Protein AF-A0A4P5VDX2-F1 (afdb_monomer)

Solvent-accessible surface area (backbone atoms only — not comparable to full-atom values): 8695 Å² total; per-residue (Å²): 135,78,56,49,59,58,48,51,51,50,48,38,41,73,26,60,68,53,24,54,47,38,70,76,40,62,64,55,50,67,78,74,34,85,58,53,72,69,49,48,53,49,50,50,50,51,51,67,35,80,64,41,62,56,50,24,50,52,48,50,47,64,64,42,48,36,35,50,74,55,26,50,52,30,56,58,32,37,56,91,51,38,64,62,53,51,49,54,48,41,66,78,44,76,70,80,53,93,48,46,66,60,36,35,52,51,48,52,60,70,44,48,68,55,50,70,38,92,86,40,54,80,62,26,45,63,26,37,54,54,28,52,53,60,38,51,56,52,46,51,53,49,43,72,74,59,83,51,75,80,78,76,78,88,113

Nearest PDB structures (foldseek):
  8zah-assembly2_B  TM=3.532E-01  e=6.327E+00  Campylobacter jejuni

Structure (mmCIF, N/CA/C/O backbone):
data_AF-A0A4P5VDX2-F1
#
_entry.id   AF-A0A4P5VDX2-F1
#
loop_
_atom_site.group_PDB
_atom_site.id
_atom_site.type_symbol
_atom_site.label_atom_id
_atom_site.label_alt_id
_atom_site.label_comp_id
_atom_site.label_asym_id
_atom_site.label_entity_id
_atom_site.label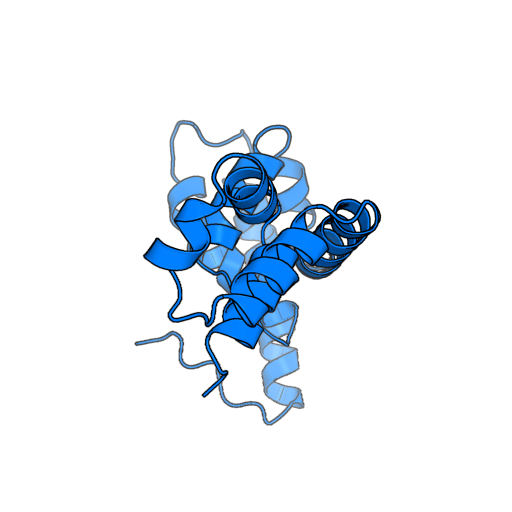_seq_id
_atom_site.pdbx_PDB_ins_code
_atom_site.Cartn_x
_atom_site.Cartn_y
_atom_site.Cartn_z
_atom_site.occupancy
_atom_site.B_iso_or_equiv
_atom_site.auth_seq_id
_atom_site.auth_comp_id
_atom_site.auth_asym_id
_atom_site.auth_atom_id
_atom_site.pdbx_PDB_model_num
ATOM 1 N N . MET A 1 1 ? -0.603 -13.670 17.932 1.00 49.91 1 MET A N 1
ATOM 2 C CA . MET A 1 1 ? -2.040 -13.567 17.616 1.00 49.91 1 MET A CA 1
ATOM 3 C C . MET A 1 1 ? -2.491 -12.223 18.169 1.00 49.91 1 MET A C 1
ATOM 5 O O . MET A 1 1 ? -2.376 -12.036 19.373 1.00 49.91 1 MET A O 1
ATOM 9 N N . LEU A 1 2 ? -2.796 -11.246 17.310 1.00 61.91 2 LEU A N 1
ATOM 10 C CA . LEU A 1 2 ? -3.316 -9.945 17.759 1.00 61.91 2 LEU A CA 1
ATOM 11 C C . LEU A 1 2 ? -4.784 -10.132 18.159 1.00 61.91 2 LEU A C 1
ATOM 13 O O . LEU A 1 2 ? -5.479 -10.924 17.531 1.00 61.91 2 LEU A O 1
ATOM 17 N N . ASN A 1 3 ? -5.234 -9.432 19.200 1.00 88.50 3 ASN A N 1
ATOM 18 C CA . ASN A 1 3 ? -6.661 -9.344 19.523 1.00 88.50 3 ASN A CA 1
ATOM 19 C C . ASN A 1 3 ? -7.366 -8.536 18.409 1.00 88.50 3 ASN A C 1
ATOM 21 O O . ASN A 1 3 ? -6.788 -7.564 17.916 1.00 88.50 3 ASN A O 1
ATOM 25 N N . ASP A 1 4 ? -8.594 -8.903 18.038 1.00 91.94 4 ASP A N 1
ATOM 26 C CA . ASP A 1 4 ? -9.432 -8.259 17.015 1.00 91.94 4 ASP A CA 1
ATOM 27 C C . ASP A 1 4 ? -9.490 -6.732 17.146 1.00 91.94 4 ASP A C 1
ATOM 29 O O . ASP A 1 4 ? -9.492 -6.019 16.145 1.00 91.94 4 ASP A O 1
ATOM 33 N N . PHE A 1 5 ? -9.430 -6.194 18.366 1.00 92.56 5 PHE A N 1
ATOM 34 C CA . PHE A 1 5 ? -9.320 -4.749 18.577 1.00 92.56 5 PHE A CA 1
ATOM 35 C C . PHE A 1 5 ? -8.036 -4.136 17.986 1.00 92.56 5 PHE A C 1
ATOM 37 O O . PHE A 1 5 ? -8.078 -3.099 17.321 1.00 92.56 5 PHE A O 1
ATOM 44 N N . GLN A 1 6 ? -6.881 -4.767 18.212 1.00 92.25 6 GLN A N 1
ATOM 45 C CA . GLN A 1 6 ? -5.594 -4.305 17.678 1.00 92.25 6 GLN A CA 1
ATOM 46 C C . GLN A 1 6 ? -5.547 -4.465 16.160 1.00 92.25 6 GLN A C 1
ATOM 48 O O . GLN A 1 6 ? -5.017 -3.597 15.466 1.00 92.25 6 GLN A O 1
ATOM 53 N N . GLN A 1 7 ? -6.130 -5.556 15.663 1.00 91.75 7 GLN A N 1
ATOM 54 C CA . GLN A 1 7 ? -6.276 -5.817 14.241 1.00 91.75 7 GLN A CA 1
ATOM 55 C C . GLN A 1 7 ? -7.114 -4.722 13.571 1.00 91.75 7 GLN A C 1
ATOM 57 O O . GLN A 1 7 ? -6.654 -4.102 12.613 1.00 91.75 7 GLN A O 1
ATOM 62 N N . ALA A 1 8 ? -8.279 -4.397 14.139 1.00 93.56 8 ALA A N 1
ATOM 63 C CA . ALA A 1 8 ? -9.146 -3.339 13.640 1.00 93.56 8 ALA A CA 1
ATOM 64 C C . ALA A 1 8 ? -8.425 -1.988 13.586 1.00 93.56 8 ALA A C 1
ATOM 66 O O . ALA A 1 8 ? -8.446 -1.335 12.545 1.00 93.56 8 ALA A O 1
ATOM 67 N N . LEU A 1 9 ? -7.735 -1.590 14.665 1.00 92.19 9 LEU A N 1
ATOM 68 C CA . LEU A 1 9 ? -6.954 -0.348 14.703 1.00 92.19 9 LEU A CA 1
ATOM 69 C C . LEU A 1 9 ? -5.842 -0.311 13.645 1.00 92.19 9 LEU A C 1
ATOM 71 O O . LEU A 1 9 ? -5.643 0.721 12.996 1.00 92.19 9 LEU A O 1
ATOM 75 N N . ALA A 1 10 ? -5.124 -1.420 13.462 1.00 90.06 10 ALA A N 1
ATOM 76 C CA . ALA A 1 10 ? -4.072 -1.521 12.461 1.00 90.06 10 ALA A CA 1
ATOM 77 C C . ALA A 1 10 ? -4.639 -1.390 11.040 1.00 90.06 10 ALA A C 1
ATOM 79 O O . ALA A 1 10 ? -4.122 -0.602 10.247 1.00 90.06 10 ALA A O 1
ATOM 80 N N . GLU A 1 11 ? -5.732 -2.089 10.730 1.00 90.62 11 GLU A N 1
ATOM 81 C CA . GLU A 1 11 ? -6.344 -2.061 9.400 1.00 90.62 11 GLU A CA 1
ATOM 82 C C . GLU A 1 11 ? -6.954 -0.698 9.053 1.00 90.62 11 GLU A C 1
ATOM 84 O O . GLU A 1 11 ? -6.736 -0.206 7.944 1.00 90.62 11 GLU A O 1
ATOM 89 N N . ILE A 1 12 ? -7.668 -0.041 9.980 1.00 91.94 12 ILE A N 1
ATOM 90 C CA . ILE A 1 12 ? -8.222 1.300 9.706 1.00 91.94 12 ILE A CA 1
ATOM 91 C C . ILE A 1 12 ? -7.113 2.339 9.506 1.00 91.94 12 ILE A C 1
ATOM 93 O O . ILE A 1 12 ? -7.297 3.288 8.749 1.00 91.94 12 ILE A O 1
ATOM 97 N N . THR A 1 13 ? -5.958 2.154 10.152 1.00 88.75 13 THR A N 1
ATOM 98 C CA . THR A 1 13 ? -4.784 3.022 9.986 1.00 88.75 13 THR A CA 1
ATOM 99 C C . THR A 1 13 ? -4.085 2.765 8.652 1.00 88.75 13 THR A C 1
ATOM 101 O O . THR A 1 13 ? -3.624 3.695 7.991 1.00 88.75 13 THR A O 1
ATOM 104 N N . ALA A 1 14 ? -4.011 1.497 8.244 1.00 87.25 14 ALA A N 1
ATOM 105 C CA . ALA A 1 14 ? -3.359 1.079 7.011 1.00 87.25 14 ALA A CA 1
ATOM 106 C C . ALA A 1 14 ? -4.198 1.356 5.750 1.00 87.25 14 ALA A C 1
ATOM 108 O O . ALA A 1 14 ? -3.644 1.444 4.652 1.00 87.25 14 ALA A O 1
ATOM 109 N N . SER A 1 15 ? -5.522 1.498 5.891 1.00 85.50 15 SER A N 1
ATOM 110 C CA . SER A 1 15 ? -6.464 1.631 4.778 1.00 85.50 15 SER A CA 1
ATOM 111 C C . SER A 1 15 ? -7.399 2.838 4.943 1.00 85.50 15 SER A C 1
ATOM 113 O O . SER A 1 15 ? -8.414 2.748 5.641 1.00 85.50 15 SER A O 1
ATOM 115 N N . PRO A 1 16 ? -7.152 3.954 4.220 1.00 86.25 16 PRO A N 1
ATOM 116 C CA . PRO A 1 16 ? -8.093 5.073 4.182 1.00 86.25 16 PRO A CA 1
ATOM 117 C C . PRO A 1 16 ? -9.482 4.654 3.684 1.00 86.25 16 PRO A C 1
ATOM 119 O O . PRO A 1 16 ? -10.486 5.167 4.171 1.00 86.25 16 PRO A O 1
ATOM 122 N N . ARG A 1 17 ? -9.557 3.696 2.744 1.00 87.19 17 ARG A N 1
ATOM 123 C CA . ARG A 1 17 ? -10.832 3.165 2.231 1.00 87.19 17 ARG A CA 1
ATOM 124 C C . ARG A 1 17 ? -11.636 2.506 3.347 1.00 87.19 17 ARG A C 1
ATOM 126 O O . ARG A 1 17 ? -12.819 2.804 3.485 1.00 87.19 17 ARG A O 1
ATOM 133 N N . LEU A 1 18 ? -10.996 1.665 4.164 1.00 89.56 18 LEU A N 1
ATOM 134 C CA . LEU A 1 18 ? -11.651 1.047 5.316 1.00 89.56 18 LEU A CA 1
ATOM 135 C C . LEU A 1 18 ? -12.041 2.091 6.364 1.00 89.56 18 LEU A C 1
ATOM 137 O O . LEU A 1 18 ? -13.162 2.050 6.860 1.00 89.56 18 LEU A O 1
ATOM 141 N N . CYS A 1 19 ? -11.157 3.045 6.662 1.00 91.88 19 CYS A N 1
ATOM 142 C CA . CYS A 1 19 ? -11.447 4.136 7.589 1.00 91.88 19 CYS A CA 1
ATOM 143 C C . CYS A 1 19 ? -12.714 4.902 7.168 1.00 91.88 19 CYS A C 1
ATOM 145 O O . CYS A 1 19 ? -13.657 5.018 7.949 1.00 91.88 19 CYS A O 1
ATOM 147 N N . VAL A 1 20 ? -12.797 5.336 5.905 1.00 91.00 20 VAL A N 1
ATOM 148 C CA . VAL A 1 20 ? -13.980 6.021 5.355 1.00 91.00 20 VAL A CA 1
ATOM 149 C C . VAL A 1 20 ? -15.217 5.119 5.366 1.00 91.00 20 VAL A C 1
ATOM 151 O O . VAL A 1 20 ? -16.305 5.588 5.704 1.00 91.00 20 VAL A O 1
ATOM 154 N N . ALA A 1 21 ? -15.075 3.837 5.025 1.00 92.75 21 ALA A N 1
ATOM 155 C CA . ALA A 1 21 ? -16.184 2.888 5.049 1.00 92.75 21 ALA A CA 1
ATOM 156 C C . ALA A 1 21 ? -16.754 2.720 6.466 1.00 92.75 21 ALA A C 1
ATOM 158 O O . ALA A 1 21 ? -17.964 2.819 6.643 1.00 92.75 21 ALA A O 1
ATOM 159 N N . VAL A 1 22 ? -15.894 2.568 7.479 1.00 94.56 22 VAL A N 1
ATOM 160 C CA . VAL A 1 22 ? -16.286 2.472 8.895 1.00 94.56 22 VAL A CA 1
ATOM 161 C C . VAL A 1 22 ? -16.936 3.764 9.393 1.00 94.56 22 VAL A C 1
ATOM 163 O O . VAL A 1 22 ? -17.922 3.694 10.121 1.00 94.56 22 VAL A O 1
ATOM 166 N N . ARG A 1 23 ? -16.452 4.947 8.976 1.00 93.50 23 ARG A N 1
ATOM 167 C CA . ARG A 1 23 ? -17.107 6.231 9.307 1.00 93.50 23 ARG A CA 1
ATOM 168 C C . ARG A 1 23 ? -18.541 6.296 8.769 1.00 93.50 23 ARG A C 1
ATOM 170 O O . ARG A 1 23 ? -19.428 6.797 9.451 1.00 93.50 23 ARG A O 1
ATOM 177 N N . ARG A 1 24 ? -18.765 5.809 7.542 1.00 94.94 24 ARG A N 1
ATOM 178 C CA . ARG A 1 24 ? -20.076 5.836 6.865 1.00 94.94 24 ARG A CA 1
ATOM 179 C C . ARG A 1 24 ? -21.025 4.745 7.354 1.00 94.94 24 ARG A C 1
ATOM 181 O O . ARG A 1 24 ? -22.221 4.988 7.452 1.00 94.94 24 ARG A O 1
ATOM 188 N N . ASN A 1 25 ? -20.497 3.559 7.638 1.00 95.75 25 ASN A N 1
ATOM 189 C CA . ASN A 1 25 ? -21.245 2.418 8.146 1.00 95.75 25 ASN A CA 1
ATOM 190 C C . ASN A 1 25 ? -20.474 1.753 9.302 1.00 95.75 25 ASN A C 1
ATOM 192 O O . ASN A 1 25 ? -19.714 0.807 9.077 1.00 95.75 25 ASN A O 1
ATOM 196 N N . PRO A 1 26 ? -20.688 2.203 10.552 1.00 93.38 26 PRO A N 1
ATOM 197 C CA . PRO A 1 26 ? -20.042 1.610 11.722 1.00 93.38 26 PRO A CA 1
ATOM 198 C C . PRO A 1 26 ? -20.377 0.129 11.955 1.00 93.38 26 PRO A C 1
ATOM 200 O O . PRO A 1 26 ? -19.638 -0.551 12.671 1.00 93.38 26 PRO A O 1
ATOM 203 N N . GLY A 1 27 ? -21.464 -0.380 11.356 1.00 93.69 27 GLY A N 1
ATOM 204 C CA . GLY A 1 27 ? -21.852 -1.794 11.414 1.00 93.69 27 GLY A CA 1
ATOM 205 C C . GLY A 1 27 ? -20.803 -2.733 10.814 1.00 93.69 27 GLY A C 1
ATOM 206 O O . GLY A 1 27 ? -20.634 -3.846 11.306 1.00 93.69 27 GLY A O 1
ATOM 207 N N . LEU A 1 28 ? -19.992 -2.239 9.869 1.00 94.12 28 LEU A N 1
ATOM 208 C CA . LEU A 1 28 ? -18.885 -2.991 9.266 1.00 94.12 28 LEU A CA 1
ATOM 209 C C . LEU A 1 28 ? -17.864 -3.499 10.292 1.00 94.12 28 LEU A C 1
ATOM 211 O O . LEU A 1 28 ? -17.164 -4.471 10.025 1.00 94.12 28 LEU A O 1
ATOM 215 N N . LEU A 1 29 ? -17.748 -2.850 11.456 1.00 93.94 29 LEU A N 1
ATOM 216 C CA . LEU A 1 29 ? -16.856 -3.326 12.511 1.00 93.94 29 LEU A CA 1
ATOM 217 C C . LEU A 1 29 ? -17.337 -4.655 13.102 1.00 93.94 29 LEU A C 1
ATOM 219 O O . LEU A 1 29 ? -16.514 -5.533 13.327 1.00 93.94 29 LEU A O 1
ATOM 223 N N . ALA A 1 30 ? -18.646 -4.816 13.305 1.00 91.69 30 ALA A N 1
ATOM 224 C CA . ALA A 1 30 ? -19.223 -6.043 13.852 1.00 91.69 30 ALA A CA 1
ATOM 225 C C . ALA A 1 30 ? -19.229 -7.192 12.830 1.00 91.69 30 ALA A C 1
ATOM 227 O O . ALA A 1 30 ? -19.176 -8.357 13.206 1.00 91.69 30 ALA A O 1
ATOM 228 N N . GLU A 1 31 ? -19.268 -6.869 11.536 1.00 93.06 31 GLU A N 1
ATOM 229 C CA . GLU A 1 31 ? -19.175 -7.861 10.458 1.00 93.06 31 GLU A CA 1
ATOM 230 C C . GLU A 1 31 ? -17.759 -8.434 10.307 1.00 93.06 31 GLU A C 1
ATOM 232 O O . GLU A 1 31 ? -17.595 -9.577 9.884 1.00 93.06 31 GLU A O 1
ATOM 237 N N . ARG A 1 32 ? -16.730 -7.636 10.623 1.00 91.62 32 ARG A N 1
ATOM 238 C CA . ARG A 1 32 ? -15.322 -7.977 10.356 1.00 91.62 32 ARG A CA 1
ATOM 239 C C . ARG A 1 32 ? -14.539 -8.406 11.592 1.00 91.62 32 ARG A C 1
ATOM 241 O O . ARG A 1 32 ? -13.512 -9.057 11.434 1.00 91.62 32 ARG A O 1
ATOM 248 N N . TYR A 1 33 ? -14.997 -8.040 12.787 1.00 94.31 33 TYR A N 1
ATOM 249 C CA . TYR A 1 33 ? -14.255 -8.216 14.032 1.00 94.31 33 TYR A CA 1
ATOM 250 C C . TYR A 1 33 ? -15.177 -8.610 15.189 1.00 94.31 33 TYR A C 1
ATOM 252 O O . TYR A 1 33 ? -16.290 -8.101 15.328 1.00 94.31 33 TYR A O 1
ATOM 260 N N . GLN A 1 34 ? -14.675 -9.448 16.089 1.00 94.25 34 GLN A N 1
ATOM 261 C CA . GLN A 1 34 ? -15.304 -9.780 17.362 1.00 94.25 34 GLN A CA 1
ATOM 262 C C . GLN A 1 34 ? -14.907 -8.746 18.424 1.00 94.25 34 GLN A C 1
ATOM 264 O O . GLN A 1 34 ? -14.031 -8.975 19.255 1.00 94.25 34 GLN A O 1
ATOM 269 N N . LEU A 1 35 ? -15.546 -7.575 18.378 1.00 93.00 35 LEU A N 1
ATOM 270 C CA . LEU A 1 35 ? -15.292 -6.472 19.311 1.00 93.00 35 LEU A CA 1
ATOM 271 C C . LEU A 1 35 ? -16.361 -6.407 20.400 1.00 93.00 35 LEU A C 1
ATOM 273 O O . LEU A 1 35 ? -17.553 -6.550 20.132 1.00 93.00 35 LEU A O 1
ATOM 277 N N . SER A 1 36 ? -15.953 -6.078 21.624 1.00 93.81 36 SER A N 1
ATOM 278 C CA . SER A 1 36 ? -16.891 -5.572 22.626 1.00 93.81 36 SER A CA 1
ATOM 279 C C . SER A 1 36 ? -17.442 -4.204 22.210 1.00 93.81 36 SER A C 1
ATOM 281 O O . SER A 1 36 ? -16.803 -3.452 21.471 1.00 93.81 36 SER A O 1
ATOM 283 N N . GLU A 1 37 ? -18.586 -3.803 22.767 1.00 93.56 37 GLU A N 1
ATOM 284 C CA . GLU A 1 37 ? -19.145 -2.466 22.514 1.00 93.56 37 GLU A CA 1
ATOM 285 C C . GLU A 1 37 ? -18.151 -1.340 22.832 1.00 93.56 37 GLU A C 1
ATOM 287 O O . GLU A 1 37 ? -18.102 -0.313 22.153 1.00 93.56 37 GLU A O 1
ATOM 292 N N . ARG A 1 38 ? -17.343 -1.523 23.885 1.00 94.38 38 ARG A N 1
ATOM 293 C CA . ARG A 1 38 ? -16.319 -0.553 24.283 1.00 94.38 38 ARG A CA 1
ATOM 294 C C . ARG A 1 38 ? -15.246 -0.422 23.206 1.00 94.38 38 ARG A C 1
ATOM 296 O O . ARG A 1 38 ? -14.857 0.694 22.873 1.00 94.38 38 ARG A O 1
ATOM 303 N N . GLU A 1 39 ? -14.777 -1.544 22.675 1.00 95.12 39 GLU A N 1
ATOM 304 C CA . GLU A 1 39 ? -13.768 -1.583 21.616 1.00 95.12 39 GLU A CA 1
ATOM 305 C C . GLU A 1 39 ? -14.317 -1.015 20.310 1.00 95.12 39 GLU A C 1
ATOM 307 O O . GLU A 1 39 ? -13.659 -0.179 19.698 1.00 95.12 39 GLU A O 1
ATOM 312 N N . GLN A 1 40 ? -15.549 -1.362 19.931 1.00 95.19 40 GLN A N 1
ATOM 313 C CA . GLN A 1 40 ? -16.197 -0.806 18.744 1.00 95.19 40 GLN A CA 1
ATOM 314 C C . GLN A 1 40 ? -16.320 0.721 18.831 1.00 95.19 40 GLN A C 1
ATOM 316 O O . GLN A 1 40 ? -15.951 1.423 17.886 1.00 95.19 40 GLN A O 1
ATOM 321 N N . ARG A 1 41 ? -16.767 1.255 19.981 1.00 94.62 41 ARG A N 1
ATOM 322 C CA . ARG A 1 41 ? -16.810 2.709 20.220 1.00 94.62 41 ARG A CA 1
ATOM 323 C C . ARG A 1 41 ? -15.428 3.345 20.085 1.00 94.62 41 ARG A C 1
ATOM 325 O O . ARG A 1 41 ? -15.311 4.411 19.489 1.00 94.62 41 ARG A O 1
ATOM 332 N N . GLN A 1 42 ? -14.389 2.694 20.603 1.00 94.75 42 GLN A N 1
ATOM 333 C CA . GLN A 1 42 ? -13.023 3.208 20.538 1.00 94.75 42 GLN A CA 1
ATOM 334 C C . GLN A 1 42 ? -12.470 3.216 19.107 1.00 94.75 42 GLN A C 1
ATOM 336 O O . GLN A 1 42 ? -11.926 4.232 18.680 1.00 94.75 42 GLN A O 1
ATOM 341 N N . VAL A 1 43 ? -12.633 2.126 18.351 1.00 95.25 43 VAL A N 1
ATOM 342 C CA . VAL A 1 43 ? -12.204 2.042 16.944 1.00 95.25 43 VAL A CA 1
ATOM 343 C C . VAL A 1 43 ? -12.918 3.106 16.110 1.00 95.25 43 VAL A C 1
ATOM 345 O O . VAL A 1 43 ? -12.275 3.814 15.336 1.00 95.25 43 VAL A O 1
ATOM 348 N N . LEU A 1 44 ? -14.229 3.282 16.309 1.00 95.75 44 LEU A N 1
ATOM 349 C CA . LEU A 1 44 ? -15.007 4.307 15.616 1.00 95.75 44 LEU A CA 1
ATOM 350 C C . LEU A 1 44 ? -14.572 5.731 15.999 1.00 95.75 44 LEU A C 1
ATOM 352 O O . LEU A 1 44 ? -14.483 6.600 15.131 1.00 95.75 44 LEU A O 1
ATOM 356 N N . ALA A 1 45 ? -14.278 5.984 17.276 1.00 95.31 45 ALA A N 1
ATOM 357 C CA . ALA A 1 45 ? -13.757 7.273 17.726 1.00 95.31 45 ALA A CA 1
ATOM 358 C C . ALA A 1 45 ? -12.398 7.582 17.080 1.00 95.31 45 ALA A C 1
ATOM 360 O O . ALA A 1 45 ? -12.194 8.687 16.581 1.00 95.31 45 ALA A O 1
ATOM 361 N N . THR A 1 46 ? -11.498 6.595 17.014 1.00 94.25 46 THR A N 1
ATOM 362 C CA . THR A 1 46 ? -10.211 6.723 16.318 1.00 94.25 46 THR A CA 1
ATOM 363 C C . THR A 1 46 ? -10.406 6.974 14.826 1.00 94.25 46 THR A C 1
ATOM 365 O O . THR A 1 46 ? -9.792 7.890 14.285 1.00 94.25 46 THR A O 1
ATOM 368 N N . ALA A 1 47 ? -11.293 6.223 14.166 1.00 94.00 47 ALA A N 1
ATOM 369 C CA . ALA A 1 47 ? -11.594 6.416 12.753 1.00 94.00 47 ALA A CA 1
ATOM 370 C C . ALA A 1 47 ? -12.078 7.845 12.476 1.00 94.00 47 ALA A C 1
ATOM 372 O O . ALA A 1 47 ? -11.619 8.454 11.517 1.00 94.00 47 ALA A O 1
ATOM 373 N N . ASN A 1 48 ? -12.949 8.405 13.322 1.00 93.75 48 ASN A N 1
ATOM 374 C CA . ASN A 1 48 ? -13.478 9.768 13.185 1.00 93.75 48 ASN A CA 1
ATOM 375 C C . ASN A 1 48 ? -12.513 10.878 13.629 1.00 93.75 48 ASN A C 1
ATOM 377 O O . ASN A 1 48 ? -12.801 12.054 13.408 1.00 93.75 48 ASN A O 1
ATOM 381 N N . HIS A 1 49 ? -11.384 10.545 14.256 1.00 94.19 49 HIS A N 1
ATOM 382 C CA . HIS A 1 49 ? -10.461 11.557 14.752 1.00 94.19 49 HIS A CA 1
ATOM 383 C C . HIS A 1 49 ? -9.801 12.317 13.581 1.00 94.19 49 HIS A C 1
ATOM 385 O O . HIS A 1 49 ? -9.314 11.675 12.646 1.00 94.19 49 HIS A O 1
ATOM 391 N N . PRO A 1 50 ? -9.701 13.663 13.616 1.00 88.12 50 PRO A N 1
ATOM 392 C CA . PRO A 1 50 ? -9.126 14.444 12.513 1.00 88.12 50 PRO A CA 1
ATOM 393 C C . PRO A 1 50 ? -7.689 14.047 12.150 1.00 88.12 50 PRO A C 1
ATOM 395 O O . PRO A 1 50 ? -7.306 14.052 10.984 1.00 88.12 50 PRO A O 1
ATOM 398 N N . SER A 1 51 ? -6.887 13.632 13.138 1.00 90.50 51 SER A N 1
ATOM 399 C CA . SER A 1 51 ? -5.507 13.189 12.888 1.00 90.50 51 SER A CA 1
ATOM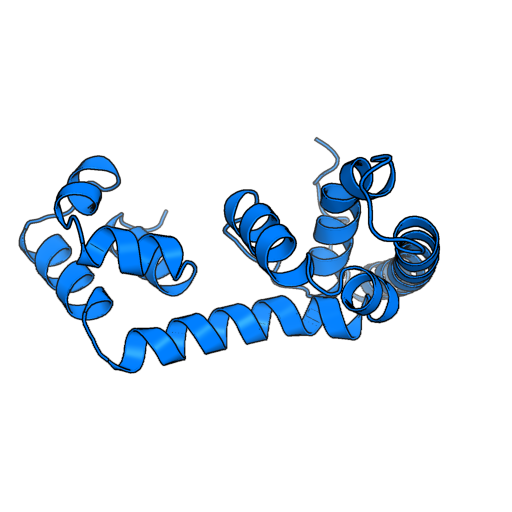 400 C C . SER A 1 51 ? -5.416 11.904 12.065 1.00 90.50 51 SER A C 1
ATOM 402 O O . SER A 1 51 ? -4.346 11.604 11.541 1.00 90.50 51 SER A O 1
ATOM 404 N N . MET A 1 52 ? -6.504 11.139 11.952 1.00 90.38 52 MET A N 1
ATOM 405 C CA . MET A 1 52 ? -6.493 9.837 11.298 1.00 90.38 52 MET A CA 1
ATOM 406 C C . MET A 1 52 ? -6.145 9.938 9.810 1.00 90.38 52 MET A C 1
ATOM 408 O O . MET A 1 52 ? -5.482 9.059 9.267 1.00 90.38 52 MET A O 1
ATOM 412 N N . GLU A 1 53 ? -6.524 11.038 9.158 1.00 86.81 53 GLU A N 1
ATOM 413 C CA . GLU A 1 53 ? -6.166 11.306 7.759 1.00 86.81 53 GLU A CA 1
ATOM 414 C C . GLU A 1 53 ? -4.657 11.505 7.591 1.00 86.81 53 GLU A C 1
ATOM 416 O O . GLU A 1 53 ? -4.051 10.947 6.672 1.00 86.81 53 GLU A O 1
ATOM 421 N N . CYS A 1 54 ? -4.026 12.218 8.528 1.00 88.62 54 CYS A N 1
ATOM 422 C CA . CYS A 1 54 ? -2.574 12.359 8.581 1.00 88.62 54 CYS A CA 1
ATOM 423 C C . CYS A 1 54 ? -1.898 11.002 8.827 1.00 88.62 54 CYS A C 1
ATOM 425 O O . CYS A 1 54 ? -0.967 10.641 8.109 1.00 88.62 54 CYS A O 1
ATOM 427 N N . THR A 1 55 ? -2.402 10.202 9.772 1.00 88.56 55 THR A N 1
ATOM 428 C CA . THR A 1 55 ? -1.848 8.871 10.062 1.00 88.56 55 THR A CA 1
ATOM 429 C C . THR A 1 55 ? -1.935 7.941 8.848 1.00 88.56 55 THR A C 1
ATOM 431 O O . THR A 1 55 ? -0.937 7.316 8.487 1.00 88.56 55 THR A O 1
ATOM 434 N N . CYS A 1 56 ? -3.081 7.903 8.163 1.00 88.50 56 CYS A N 1
ATOM 435 C CA . CYS A 1 56 ? -3.252 7.138 6.928 1.00 88.50 56 CYS A CA 1
ATOM 436 C C . CYS A 1 56 ? -2.291 7.616 5.825 1.00 88.50 56 CYS A C 1
ATOM 438 O O . CYS A 1 56 ? -1.691 6.803 5.120 1.00 88.50 56 CYS A O 1
ATOM 440 N N . SER A 1 57 ? -2.117 8.934 5.686 1.00 88.88 57 SER A N 1
ATOM 441 C CA . SER A 1 57 ? -1.216 9.524 4.689 1.00 88.88 57 SER A CA 1
ATOM 442 C C . SER A 1 57 ? 0.243 9.159 4.958 1.00 88.88 57 SER A C 1
ATOM 444 O O . SER A 1 57 ? 0.942 8.722 4.046 1.00 88.88 57 SER A O 1
ATOM 446 N N . LEU A 1 58 ? 0.689 9.257 6.214 1.00 90.75 58 LEU A N 1
ATOM 447 C CA . LEU A 1 58 ? 2.036 8.863 6.634 1.00 90.75 58 LEU A CA 1
ATOM 448 C C . LEU A 1 58 ? 2.284 7.368 6.418 1.00 90.75 58 LEU A C 1
ATOM 450 O O . LEU A 1 58 ? 3.342 6.990 5.917 1.00 90.75 58 LEU A O 1
ATOM 454 N N . TYR A 1 59 ? 1.309 6.514 6.738 1.00 90.44 59 TYR A N 1
ATOM 455 C CA . TYR A 1 59 ? 1.416 5.079 6.487 1.00 90.44 59 TYR A CA 1
ATOM 456 C C . TYR A 1 59 ? 1.602 4.778 4.991 1.00 90.44 59 TYR A C 1
ATOM 458 O O . TYR A 1 59 ? 2.522 4.051 4.609 1.00 90.44 59 TYR A O 1
ATOM 466 N N . ARG A 1 60 ? 0.779 5.389 4.128 1.00 90.56 60 ARG A N 1
ATOM 467 C CA . ARG A 1 60 ? 0.883 5.241 2.665 1.00 90.56 60 ARG A CA 1
ATOM 468 C C . ARG A 1 60 ? 2.204 5.784 2.133 1.00 90.56 60 ARG A C 1
ATOM 470 O O . ARG A 1 60 ? 2.835 5.121 1.317 1.00 90.56 60 ARG A O 1
ATOM 477 N N . ALA A 1 61 ? 2.654 6.939 2.619 1.00 91.62 61 ALA A N 1
ATOM 478 C CA . ALA A 1 61 ? 3.938 7.518 2.238 1.00 91.62 61 ALA A CA 1
ATOM 479 C C . ALA A 1 61 ? 5.105 6.588 2.604 1.00 91.62 61 ALA A C 1
ATOM 481 O O . ALA A 1 61 ? 5.954 6.313 1.758 1.00 91.62 61 ALA A O 1
ATOM 482 N N . ASN A 1 62 ? 5.103 6.022 3.815 1.00 91.31 62 ASN A N 1
ATOM 483 C CA . ASN A 1 62 ? 6.121 5.065 4.257 1.00 91.31 62 ASN A CA 1
ATOM 484 C C . ASN A 1 62 ? 6.147 3.800 3.395 1.00 91.31 62 ASN A C 1
ATOM 486 O O . ASN A 1 62 ? 7.215 3.237 3.156 1.00 91.31 62 ASN A O 1
ATOM 490 N N . ARG A 1 63 ? 4.983 3.360 2.910 1.00 92.81 63 ARG A N 1
ATOM 491 C CA . ARG A 1 63 ? 4.873 2.183 2.047 1.00 92.81 63 ARG A CA 1
ATOM 492 C C . ARG A 1 63 ? 5.209 2.472 0.581 1.00 92.81 63 ARG A C 1
ATOM 494 O O . ARG A 1 63 ? 5.734 1.600 -0.104 1.00 92.81 63 ARG A O 1
ATOM 501 N N . LEU A 1 64 ? 4.960 3.692 0.112 1.00 94.88 64 LEU A N 1
ATOM 502 C CA . LEU A 1 64 ? 5.311 4.154 -1.232 1.00 94.88 64 LEU A CA 1
ATOM 503 C C . LEU A 1 64 ? 6.805 4.474 -1.368 1.00 94.88 64 LEU A C 1
ATOM 505 O O . LEU A 1 64 ? 7.401 4.185 -2.403 1.00 94.88 64 LEU A O 1
ATOM 509 N N . ALA A 1 65 ? 7.428 5.031 -0.329 1.00 95.56 65 ALA A N 1
ATOM 510 C CA . ALA A 1 65 ? 8.835 5.424 -0.322 1.00 95.56 65 ALA A CA 1
ATOM 511 C C . ALA A 1 65 ? 9.807 4.340 -0.841 1.00 95.56 65 ALA A C 1
ATOM 513 O O . ALA A 1 65 ? 10.619 4.658 -1.716 1.00 95.56 65 ALA A O 1
ATOM 514 N N . PRO A 1 66 ? 9.753 3.068 -0.388 1.00 94.69 66 PRO A N 1
ATOM 515 C CA . PRO A 1 66 ? 10.625 2.033 -0.936 1.00 94.69 66 PRO A CA 1
ATOM 516 C C . PRO A 1 66 ? 10.348 1.748 -2.416 1.00 94.69 66 PRO A C 1
ATOM 518 O O . PRO A 1 66 ? 11.301 1.514 -3.155 1.00 94.69 66 PRO A O 1
ATOM 521 N N . LEU A 1 67 ? 9.091 1.825 -2.868 1.00 97.00 67 LEU A N 1
ATOM 522 C CA . LEU A 1 67 ? 8.746 1.620 -4.277 1.00 97.00 67 LEU A CA 1
ATOM 523 C C . LEU A 1 67 ? 9.317 2.740 -5.148 1.00 97.00 67 LEU A C 1
ATOM 525 O O . LEU A 1 67 ? 9.967 2.454 -6.142 1.00 97.00 67 LEU A O 1
ATOM 529 N N . VAL A 1 68 ? 9.163 4.003 -4.745 1.00 96.81 68 VAL A N 1
ATOM 530 C CA . VAL A 1 68 ? 9.740 5.153 -5.469 1.00 96.81 68 VAL A CA 1
ATOM 531 C C . VAL A 1 68 ? 11.263 5.056 -5.528 1.00 96.81 68 VAL A C 1
ATOM 533 O O . VAL A 1 68 ? 11.864 5.301 -6.570 1.00 96.81 68 VAL A O 1
ATOM 536 N N . ARG A 1 69 ? 11.899 4.664 -4.419 1.00 95.69 69 ARG A N 1
ATOM 537 C CA . ARG A 1 69 ? 13.358 4.526 -4.342 1.00 95.69 69 ARG A CA 1
ATOM 538 C C . ARG A 1 69 ? 13.891 3.405 -5.236 1.00 95.69 69 ARG A C 1
ATOM 540 O O . ARG A 1 69 ? 14.970 3.535 -5.811 1.00 95.69 69 ARG A O 1
ATOM 547 N N . ASN A 1 70 ? 13.185 2.282 -5.295 1.00 96.44 70 ASN A N 1
ATOM 548 C CA . ASN A 1 70 ? 13.684 1.081 -5.956 1.00 96.44 70 ASN A CA 1
ATOM 549 C C . ASN A 1 70 ? 13.201 0.937 -7.396 1.00 96.44 70 ASN A C 1
ATOM 551 O O . ASN A 1 70 ? 13.930 0.356 -8.198 1.00 96.44 70 ASN A O 1
ATOM 555 N N . LEU A 1 71 ? 12.022 1.478 -7.706 1.00 97.69 71 LEU A N 1
ATOM 556 C CA . LEU A 1 71 ? 11.304 1.339 -8.971 1.00 97.69 71 LEU A CA 1
ATOM 557 C C . LEU A 1 71 ? 10.910 2.710 -9.569 1.00 97.69 71 LEU A C 1
ATOM 559 O O . LEU A 1 71 ? 9.743 2.923 -9.918 1.00 97.69 71 LEU A O 1
ATOM 563 N N . PRO A 1 72 ? 11.836 3.682 -9.660 1.00 97.44 72 PRO A N 1
ATOM 564 C CA . PRO A 1 72 ? 11.488 5.050 -10.034 1.00 97.44 72 PRO A CA 1
ATOM 565 C C . PRO A 1 72 ? 10.886 5.151 -11.442 1.00 97.44 72 PRO A C 1
ATOM 567 O O . PRO A 1 72 ? 9.970 5.944 -11.653 1.00 97.44 72 PRO A O 1
ATOM 570 N N . ARG A 1 73 ? 11.356 4.340 -12.403 1.00 97.81 73 ARG A N 1
ATOM 571 C CA . ARG A 1 73 ? 10.861 4.375 -13.789 1.00 97.81 73 ARG A CA 1
ATOM 572 C C . ARG A 1 73 ? 9.467 3.765 -13.880 1.00 97.81 73 ARG A C 1
ATOM 574 O O . ARG A 1 73 ? 8.602 4.315 -14.547 1.00 97.81 73 ARG A O 1
ATOM 581 N N . THR A 1 74 ? 9.230 2.671 -13.166 1.00 97.69 74 THR A N 1
ATOM 582 C CA . THR A 1 74 ? 7.942 1.973 -13.090 1.00 97.69 74 THR A CA 1
ATOM 583 C C . THR A 1 74 ? 6.882 2.870 -12.470 1.00 97.69 74 THR A C 1
ATOM 585 O O . THR A 1 74 ? 5.797 3.011 -13.025 1.00 97.69 74 THR A O 1
ATOM 588 N N . ILE A 1 75 ? 7.200 3.511 -11.340 1.00 97.25 75 ILE A N 1
ATOM 589 C CA . ILE A 1 75 ? 6.274 4.425 -10.664 1.00 97.25 75 ILE A CA 1
ATOM 590 C C . ILE A 1 75 ? 5.961 5.632 -11.554 1.00 97.25 75 ILE A C 1
ATOM 592 O O . ILE A 1 75 ? 4.797 6.009 -11.665 1.00 97.25 75 ILE A O 1
ATOM 596 N N . ALA A 1 76 ? 6.963 6.195 -12.236 1.00 96.38 76 ALA A N 1
ATOM 597 C CA . ALA A 1 76 ? 6.743 7.276 -13.192 1.00 96.38 76 ALA A CA 1
ATOM 598 C C . ALA A 1 76 ? 5.872 6.835 -14.384 1.00 96.38 76 ALA A C 1
ATOM 600 O O . ALA A 1 76 ? 4.971 7.570 -14.775 1.00 96.38 76 ALA A O 1
ATOM 601 N N . ALA A 1 77 ? 6.092 5.632 -14.925 1.00 96.75 77 ALA A N 1
ATOM 602 C CA . ALA A 1 77 ? 5.349 5.103 -16.071 1.00 96.75 77 ALA A CA 1
ATOM 603 C C . ALA A 1 77 ? 3.877 4.779 -15.761 1.00 96.75 77 ALA A C 1
ATOM 605 O O . ALA A 1 77 ? 3.047 4.776 -16.667 1.00 96.75 77 ALA A O 1
ATOM 606 N N . LEU A 1 78 ? 3.534 4.529 -14.493 1.00 95.19 78 LEU A N 1
ATOM 607 C CA . LEU A 1 78 ? 2.145 4.319 -14.079 1.00 95.19 78 LEU A CA 1
ATOM 608 C C . LEU A 1 78 ? 1.295 5.593 -14.153 1.00 95.19 78 LEU A C 1
ATOM 610 O O . LEU A 1 78 ? 0.080 5.466 -14.263 1.00 95.19 78 LEU A O 1
ATOM 614 N N . THR A 1 79 ? 1.910 6.782 -14.104 1.00 88.62 79 THR A N 1
ATOM 615 C CA . THR A 1 79 ? 1.254 8.094 -14.268 1.00 88.62 79 THR A CA 1
ATOM 616 C C . THR A 1 79 ? -0.098 8.197 -13.535 1.00 88.62 79 THR A C 1
ATOM 618 O O . THR A 1 79 ? -0.150 8.097 -12.309 1.00 88.62 79 THR A O 1
ATOM 621 N N . GLU A 1 80 ? -1.199 8.366 -14.270 1.00 90.12 80 GLU A N 1
ATOM 622 C CA . GLU A 1 80 ? -2.572 8.506 -13.768 1.00 90.12 80 GLU A CA 1
ATOM 623 C C . GLU A 1 80 ? -3.119 7.205 -13.159 1.00 90.12 80 GLU A C 1
ATOM 625 O O . GLU A 1 80 ? -4.026 7.230 -12.328 1.00 90.12 80 GLU A O 1
ATOM 630 N N . ARG A 1 81 ? -2.543 6.051 -13.519 1.00 92.88 81 ARG A N 1
ATOM 631 C CA . ARG A 1 81 ? -2.901 4.744 -12.949 1.00 92.88 81 ARG A CA 1
ATOM 632 C C . ARG A 1 81 ? -2.173 4.441 -11.641 1.00 92.88 81 ARG A C 1
ATOM 634 O O . ARG A 1 81 ? -2.450 3.404 -11.044 1.00 92.88 81 ARG A O 1
ATOM 641 N N . LEU A 1 82 ? -1.274 5.306 -11.165 1.00 93.81 82 LEU A N 1
ATO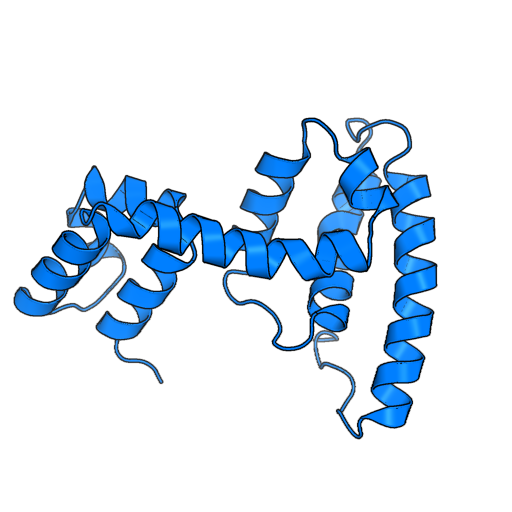M 642 C CA . LEU A 1 82 ? -0.487 5.029 -9.961 1.00 93.81 82 LEU A CA 1
ATOM 643 C C . LEU A 1 82 ? -1.369 4.799 -8.728 1.00 93.81 82 LEU A C 1
ATOM 645 O O . LEU A 1 82 ? -1.217 3.790 -8.044 1.00 93.81 82 LEU A O 1
ATOM 649 N N . GLU A 1 83 ? -2.297 5.711 -8.444 1.00 91.12 83 GLU A N 1
ATOM 650 C CA . GLU A 1 83 ? -3.166 5.599 -7.271 1.00 91.12 83 GLU A CA 1
ATOM 651 C C . GLU A 1 83 ? -4.027 4.321 -7.267 1.00 91.12 83 GLU A C 1
ATOM 653 O O . GLU A 1 83 ? -3.968 3.595 -6.267 1.00 91.12 83 GLU A O 1
ATOM 658 N N . PRO A 1 84 ? -4.801 3.996 -8.326 1.00 91.56 84 PRO A N 1
ATOM 659 C CA . PRO A 1 84 ? -5.606 2.777 -8.328 1.00 91.56 84 PRO A CA 1
ATOM 660 C C . PRO A 1 84 ? -4.739 1.517 -8.229 1.00 91.56 84 PRO A C 1
ATOM 662 O O . PRO A 1 84 ? -5.048 0.637 -7.433 1.00 91.56 84 PRO A O 1
ATOM 665 N N . VAL A 1 85 ? -3.597 1.467 -8.922 1.00 94.81 85 VAL A N 1
ATOM 666 C CA . VAL A 1 85 ? -2.679 0.317 -8.862 1.00 94.81 85 VAL A CA 1
ATOM 667 C C . VAL A 1 85 ? -2.105 0.119 -7.456 1.00 94.81 85 VAL A C 1
ATOM 669 O O . VAL A 1 85 ? -2.040 -1.010 -6.971 1.00 94.81 85 VAL A O 1
ATOM 672 N N . LEU A 1 86 ? -1.711 1.195 -6.768 1.00 94.00 86 LEU A N 1
ATOM 673 C CA . LEU A 1 86 ? -1.236 1.102 -5.385 1.00 94.00 86 LE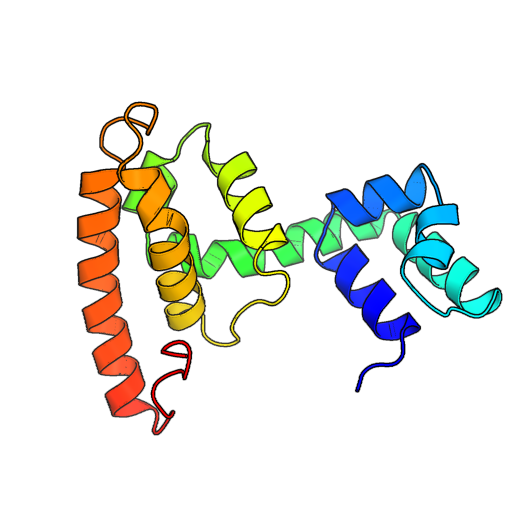U A CA 1
ATOM 674 C C . LEU A 1 86 ? -2.347 0.671 -4.425 1.00 94.00 86 LEU A C 1
ATOM 676 O O . LEU A 1 86 ? -2.081 -0.102 -3.507 1.00 94.00 86 LEU A O 1
ATOM 680 N N . ASN A 1 87 ? -3.576 1.150 -4.626 1.00 90.31 87 ASN A N 1
ATOM 681 C CA . ASN A 1 87 ? -4.721 0.741 -3.816 1.00 90.31 87 ASN A CA 1
ATOM 682 C C . ASN A 1 87 ? -5.001 -0.758 -3.963 1.00 90.31 87 ASN A C 1
ATOM 684 O O . ASN A 1 87 ? -5.102 -1.439 -2.944 1.00 90.31 87 ASN A O 1
ATOM 688 N N . ASP A 1 88 ? -5.047 -1.269 -5.193 1.00 93.00 88 ASP A N 1
ATOM 689 C CA . ASP A 1 88 ? -5.293 -2.688 -5.468 1.00 93.00 88 ASP A CA 1
ATOM 690 C C . ASP A 1 88 ? -4.160 -3.566 -4.915 1.00 93.00 88 ASP A C 1
ATOM 692 O O . ASP A 1 88 ? -4.405 -4.595 -4.281 1.00 93.00 88 ASP A O 1
ATOM 696 N N . TYR A 1 89 ? -2.905 -3.128 -5.069 1.00 94.62 89 TYR A N 1
ATOM 697 C CA . TYR A 1 89 ? -1.758 -3.823 -4.487 1.00 94.62 89 TYR A CA 1
ATOM 698 C C . TYR A 1 89 ? -1.836 -3.880 -2.957 1.00 94.62 89 TYR A C 1
ATOM 700 O O . TYR A 1 89 ? -1.587 -4.929 -2.359 1.00 94.62 89 TYR A O 1
ATOM 708 N N . TRP A 1 90 ? -2.154 -2.757 -2.309 1.00 91.75 90 TRP A N 1
ATOM 709 C CA . TRP A 1 90 ? -2.229 -2.667 -0.852 1.00 91.75 90 TRP A CA 1
ATOM 710 C C . TRP A 1 90 ? -3.433 -3.399 -0.271 1.00 91.75 90 TRP A C 1
ATOM 712 O O . TRP A 1 90 ? -3.345 -3.856 0.864 1.00 91.75 90 TRP A O 1
ATOM 722 N N . GLU A 1 91 ? -4.506 -3.558 -1.039 1.00 88.06 91 GLU A N 1
ATOM 723 C CA . GLU A 1 91 ? -5.650 -4.396 -0.684 1.00 88.06 91 GLU A CA 1
ATOM 724 C C . GLU A 1 91 ? -5.310 -5.890 -0.795 1.00 88.06 91 GLU A C 1
ATOM 726 O O . GLU A 1 91 ? -5.573 -6.645 0.138 1.00 88.06 91 GLU A O 1
ATOM 731 N N . ALA A 1 92 ? -4.631 -6.306 -1.871 1.00 91.06 92 ALA A N 1
ATOM 732 C CA . ALA A 1 92 ? -4.158 -7.684 -2.037 1.00 91.06 92 ALA A CA 1
ATOM 733 C C . ALA A 1 92 ? -3.053 -8.067 -1.031 1.00 91.06 92 ALA A C 1
ATOM 735 O O . ALA A 1 92 ? -2.918 -9.226 -0.647 1.00 91.06 92 ALA A O 1
ATOM 736 N N . HIS A 1 93 ? -2.258 -7.089 -0.594 1.00 90.75 93 HIS A N 1
ATOM 737 C CA . HIS A 1 93 ? -1.168 -7.268 0.360 1.00 90.75 93 HIS A CA 1
ATOM 738 C C . HIS A 1 93 ? -1.306 -6.247 1.493 1.00 90.75 93 HIS A C 1
ATOM 740 O O . HIS A 1 93 ? -0.586 -5.249 1.492 1.00 90.75 93 HIS A O 1
ATOM 746 N N . PRO A 1 94 ? -2.185 -6.446 2.485 1.00 84.31 94 PRO A N 1
ATOM 747 C CA . PRO A 1 94 ? -2.432 -5.447 3.533 1.00 84.31 94 PRO A CA 1
ATOM 748 C C . PRO A 1 94 ? -1.190 -5.145 4.384 1.00 84.31 94 PRO A C 1
ATOM 750 O O . PRO A 1 94 ? -0.993 -4.016 4.843 1.00 8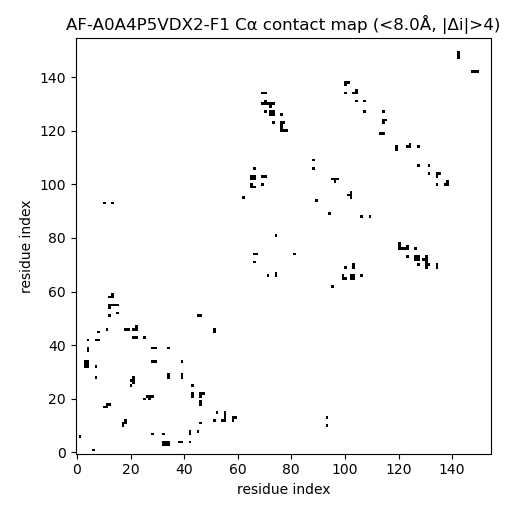4.31 94 PRO A O 1
ATOM 753 N N . TRP A 1 95 ? -0.298 -6.128 4.529 1.00 85.75 95 TRP A N 1
ATOM 754 C CA . TRP A 1 95 ? 0.879 -6.035 5.387 1.00 85.75 95 TRP A CA 1
ATOM 755 C C . TRP A 1 95 ? 2.155 -5.735 4.602 1.00 85.75 95 TRP A C 1
ATOM 757 O O . TRP A 1 95 ? 2.528 -6.523 3.723 1.00 85.75 95 TRP A O 1
ATOM 767 N N . PRO A 1 96 ? 2.876 -4.645 4.916 1.00 87.38 96 PRO A N 1
ATOM 768 C CA . PRO A 1 96 ? 4.128 -4.325 4.255 1.00 87.38 96 PRO A CA 1
ATOM 769 C C . PRO A 1 96 ? 5.213 -5.319 4.665 1.00 87.38 96 PRO A C 1
ATOM 771 O O . PRO A 1 96 ? 5.284 -5.766 5.812 1.00 87.38 96 PRO A O 1
ATOM 774 N N . HIS A 1 97 ? 6.104 -5.633 3.734 1.00 88.06 97 HIS A N 1
ATOM 775 C CA . HIS A 1 97 ? 7.341 -6.299 4.084 1.00 88.06 97 HIS A CA 1
ATOM 776 C C . HIS A 1 97 ? 8.223 -5.342 4.895 1.00 88.06 97 HIS A C 1
ATOM 778 O O . HIS A 1 97 ? 8.383 -4.176 4.534 1.00 88.06 97 HIS A O 1
ATOM 784 N N . ARG A 1 98 ? 8.849 -5.837 5.972 1.00 84.88 98 ARG A N 1
ATOM 785 C CA . ARG A 1 98 ? 9.750 -5.024 6.816 1.00 84.88 98 ARG A CA 1
ATOM 786 C C . ARG A 1 98 ? 10.906 -4.414 6.014 1.00 84.88 98 ARG A C 1
ATOM 788 O O . ARG A 1 98 ? 11.353 -3.310 6.305 1.00 84.88 98 ARG A O 1
ATOM 795 N N . TYR A 1 99 ? 11.394 -5.150 5.019 1.00 88.19 99 TYR A N 1
ATOM 796 C CA . TYR A 1 99 ? 12.486 -4.724 4.145 1.00 88.19 99 TYR A CA 1
ATOM 797 C C . TYR A 1 99 ? 11.950 -4.156 2.833 1.00 88.19 99 TYR A C 1
ATOM 799 O O . TYR A 1 99 ? 11.328 -4.877 2.054 1.00 88.19 99 TYR A O 1
ATOM 807 N N . GLY A 1 100 ? 12.260 -2.886 2.561 1.00 89.56 100 GLY A N 1
ATOM 808 C CA . GLY A 1 100 ? 11.770 -2.169 1.382 1.00 89.56 100 GLY A CA 1
ATOM 809 C C . GLY A 1 100 ? 12.166 -2.795 0.040 1.00 89.56 100 GLY A C 1
ATOM 810 O O . GLY A 1 100 ? 11.380 -2.740 -0.903 1.00 89.56 100 GLY A O 1
ATOM 811 N N . TYR A 1 101 ? 13.335 -3.439 -0.055 1.00 90.88 101 TYR A N 1
ATOM 812 C CA . TYR A 1 101 ? 13.738 -4.172 -1.265 1.00 90.88 101 TYR A CA 1
ATOM 813 C C . TYR A 1 101 ? 12.809 -5.353 -1.560 1.00 90.88 101 TYR A C 1
ATOM 815 O O . TYR A 1 101 ? 12.380 -5.540 -2.694 1.00 90.88 101 TYR A O 1
ATOM 823 N N . LEU A 1 102 ? 12.439 -6.104 -0.523 1.00 90.50 102 LEU A N 1
ATOM 824 C CA . LEU A 1 102 ? 11.541 -7.249 -0.649 1.00 90.50 102 LEU A CA 1
ATOM 825 C C . LEU A 1 102 ? 10.088 -6.810 -0.875 1.00 90.50 102 LEU A C 1
ATOM 827 O O . LEU A 1 102 ? 9.382 -7.448 -1.650 1.00 90.50 102 LEU A O 1
ATOM 831 N N . GLU A 1 103 ? 9.663 -5.682 -0.289 1.00 94.00 103 GLU A N 1
ATOM 832 C CA . GLU A 1 103 ? 8.379 -5.045 -0.631 1.00 94.00 103 GLU A CA 1
ATOM 833 C C . GLU A 1 103 ? 8.322 -4.678 -2.118 1.00 94.00 103 GLU A C 1
ATOM 835 O O . GLU A 1 103 ? 7.315 -4.913 -2.781 1.00 94.00 103 GLU A O 1
ATOM 840 N N . SER A 1 104 ? 9.419 -4.129 -2.644 1.00 96.06 104 SER A N 1
ATOM 841 C CA . SER A 1 104 ? 9.508 -3.709 -4.044 1.00 96.06 104 SER A CA 1
ATOM 842 C C . SER A 1 104 ? 9.502 -4.907 -4.993 1.00 96.06 104 SER A C 1
ATOM 844 O O . SER A 1 104 ? 8.818 -4.869 -6.010 1.00 96.06 104 SER A O 1
ATOM 846 N N . GLU A 1 105 ? 10.190 -6.000 -4.647 1.00 94.44 105 GLU A N 1
ATOM 847 C CA . GLU A 1 105 ? 10.197 -7.217 -5.475 1.00 94.44 105 GLU A CA 1
ATOM 848 C C . GLU A 1 105 ? 8.810 -7.869 -5.482 1.00 94.44 105 GLU A C 1
ATOM 850 O O . GLU A 1 105 ? 8.328 -8.297 -6.532 1.00 94.44 105 GLU A O 1
ATOM 855 N N . ARG A 1 106 ? 8.126 -7.887 -4.329 1.00 94.62 106 ARG A N 1
ATOM 856 C CA . ARG A 1 106 ? 6.743 -8.364 -4.233 1.00 94.62 106 ARG A CA 1
ATOM 857 C C . ARG A 1 106 ? 5.800 -7.529 -5.098 1.00 94.62 106 ARG A C 1
ATOM 859 O O . ARG A 1 106 ? 5.014 -8.104 -5.848 1.00 94.62 106 ARG A O 1
ATOM 866 N N . PHE A 1 107 ? 5.918 -6.201 -5.050 1.00 97.06 107 PHE A N 1
ATOM 867 C CA . PHE A 1 107 ? 5.159 -5.312 -5.930 1.00 97.06 107 PHE A CA 1
ATOM 868 C C . PHE A 1 107 ? 5.446 -5.594 -7.411 1.00 97.06 107 PHE A C 1
ATOM 870 O O . PHE A 1 107 ? 4.509 -5.734 -8.190 1.00 97.06 107 PHE A O 1
ATOM 877 N N . CYS A 1 108 ? 6.715 -5.765 -7.802 1.00 96.62 108 CYS A N 1
ATOM 878 C CA . CYS A 1 108 ? 7.080 -6.101 -9.179 1.00 96.62 108 CYS A CA 1
ATOM 879 C C . CYS A 1 108 ? 6.420 -7.388 -9.677 1.00 96.62 108 CYS A C 1
ATOM 881 O O . CYS A 1 108 ? 5.989 -7.421 -10.827 1.00 96.62 108 CYS A O 1
ATOM 883 N N . ARG A 1 109 ? 6.345 -8.436 -8.847 1.00 94.75 109 ARG A N 1
ATOM 884 C CA . ARG A 1 109 ? 5.668 -9.689 -9.219 1.00 94.75 109 ARG A CA 1
ATOM 885 C C . ARG A 1 109 ? 4.168 -9.525 -9.332 1.00 94.75 109 ARG A C 1
ATOM 887 O O . ARG A 1 109 ? 3.577 -10.012 -10.285 1.00 94.75 109 ARG A O 1
ATOM 894 N N . TRP A 1 110 ? 3.563 -8.825 -8.382 1.00 97.00 110 TRP A N 1
ATOM 895 C CA . TRP A 1 110 ? 2.132 -8.563 -8.4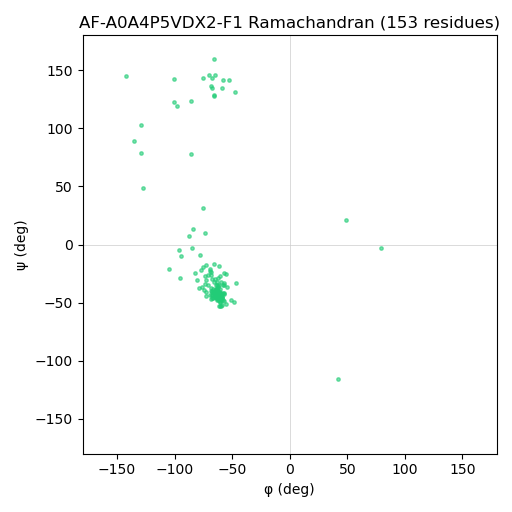28 1.00 97.00 110 TRP A CA 1
ATOM 896 C C . TRP A 1 110 ? 1.745 -7.708 -9.648 1.00 97.00 110 TRP A C 1
ATOM 898 O O . TRP A 1 110 ? 0.705 -7.944 -10.251 1.00 97.00 110 TRP A O 1
ATOM 908 N N . LEU A 1 111 ? 2.607 -6.770 -10.060 1.00 96.81 111 LEU A N 1
ATOM 909 C CA . LEU A 1 111 ? 2.390 -5.916 -11.232 1.00 96.81 111 LEU A CA 1
ATOM 910 C C . LEU A 1 111 ? 2.615 -6.649 -12.568 1.00 96.81 111 LEU A C 1
ATOM 912 O O . LEU A 1 111 ? 2.139 -6.187 -13.599 1.00 96.81 111 LEU A O 1
ATOM 916 N N . GLU A 1 112 ? 3.329 -7.779 -12.576 1.00 96.06 112 GLU A N 1
ATOM 917 C CA . GLU A 1 112 ? 3.750 -8.494 -13.791 1.00 96.06 112 GLU A CA 1
ATOM 918 C C . GLU A 1 112 ? 2.600 -8.758 -14.783 1.00 96.06 112 GLU A C 1
ATOM 920 O O . GLU A 1 112 ? 2.758 -8.388 -15.953 1.00 96.06 112 GLU A O 1
ATOM 925 N N . PRO A 1 113 ? 1.421 -9.263 -14.364 1.00 95.56 113 PRO A N 1
ATOM 926 C CA . PRO A 1 113 ? 0.291 -9.458 -15.272 1.00 95.56 113 PRO A CA 1
ATOM 927 C C . PRO A 1 113 ? -0.220 -8.145 -15.883 1.00 95.56 113 PRO A C 1
ATOM 929 O O . PRO A 1 113 ? -0.536 -8.102 -17.069 1.00 95.56 113 PRO A O 1
ATOM 932 N N . LEU A 1 114 ? -0.237 -7.054 -15.106 1.00 93.38 114 LEU A N 1
ATOM 933 C CA . LEU A 1 114 ? -0.690 -5.732 -15.560 1.00 93.38 114 LEU A CA 1
ATOM 934 C C . LEU A 1 114 ? 0.256 -5.118 -16.598 1.00 93.38 114 LEU A C 1
ATOM 936 O O . LEU A 1 114 ? -0.182 -4.335 -17.432 1.00 93.38 114 LEU A O 1
ATOM 940 N N . THR A 1 115 ? 1.5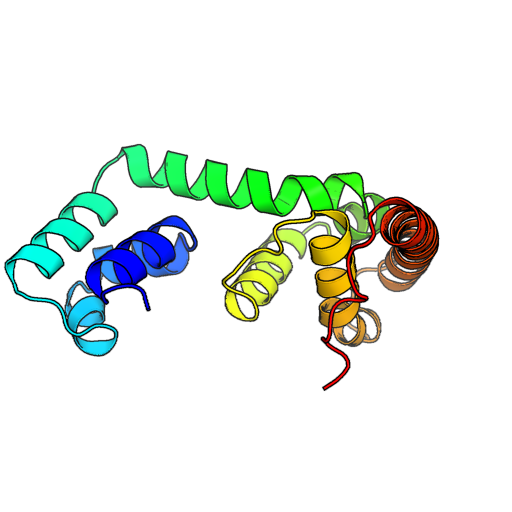42 -5.482 -16.588 1.00 94.12 115 THR A N 1
ATOM 941 C CA . THR A 1 115 ? 2.494 -5.020 -17.616 1.00 94.12 115 THR A CA 1
ATOM 942 C C . THR A 1 115 ? 2.293 -5.687 -18.977 1.00 94.12 115 THR A C 1
ATOM 944 O O . THR A 1 115 ? 2.826 -5.213 -19.979 1.00 94.12 115 THR A O 1
ATOM 947 N N . ALA A 1 116 ? 1.577 -6.814 -19.018 1.00 90.81 116 ALA A N 1
ATOM 948 C CA . ALA A 1 116 ? 1.271 -7.543 -20.244 1.00 90.81 116 ALA A CA 1
ATOM 949 C C . ALA A 1 116 ? -0.088 -7.159 -20.848 1.00 90.81 116 ALA A C 1
ATOM 951 O O . ALA A 1 116 ? -0.381 -7.571 -21.970 1.00 90.81 116 ALA A O 1
ATOM 952 N N . ASP A 1 117 ? -0.898 -6.394 -20.114 1.00 91.88 117 ASP A N 1
ATOM 953 C CA . ASP A 1 117 ? -2.212 -5.932 -20.545 1.00 91.88 117 ASP A CA 1
ATOM 954 C C . ASP A 1 117 ? -2.078 -4.969 -21.743 1.00 91.88 117 ASP A C 1
ATOM 956 O O . ASP A 1 117 ? -1.326 -3.995 -21.659 1.00 91.88 117 ASP A O 1
ATOM 960 N N . PRO A 1 118 ? -2.803 -5.183 -22.856 1.00 88.19 118 PRO A N 1
ATOM 961 C CA . PRO A 1 118 ? -2.862 -4.224 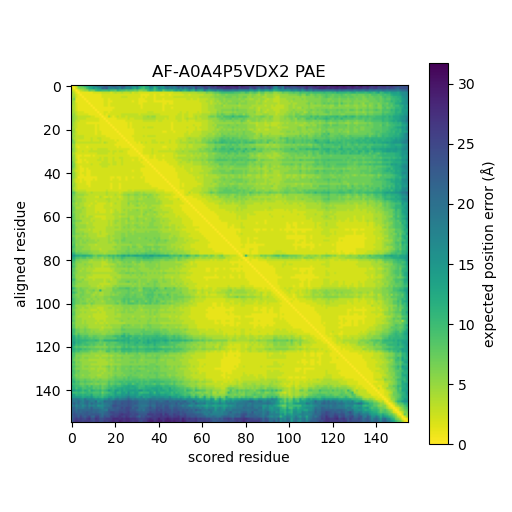-23.960 1.00 88.19 118 PRO A CA 1
ATOM 962 C C . PRO A 1 118 ? -3.313 -2.812 -23.550 1.00 88.19 118 PRO A C 1
ATOM 964 O O . PRO A 1 118 ? -2.971 -1.847 -24.229 1.00 88.19 118 PRO A O 1
ATOM 967 N N . ALA A 1 119 ? -4.067 -2.678 -22.454 1.00 90.25 119 ALA A N 1
ATOM 968 C CA . ALA A 1 119 ? -4.488 -1.401 -21.875 1.00 90.25 119 ALA A CA 1
ATOM 969 C C . ALA A 1 119 ? -3.465 -0.808 -20.880 1.00 90.25 119 ALA A C 1
ATOM 971 O O . ALA A 1 119 ? -3.759 0.167 -20.176 1.00 90.25 119 ALA A O 1
ATOM 972 N N . ALA A 1 120 ? -2.274 -1.401 -20.760 1.00 90.75 120 ALA A N 1
ATOM 973 C CA . ALA A 1 120 ? -1.202 -0.861 -19.938 1.00 90.75 120 ALA A CA 1
ATOM 974 C C . ALA A 1 120 ? -0.710 0.499 -20.479 1.00 90.75 120 ALA A C 1
ATOM 976 O O . ALA A 1 120 ? -0.666 0.704 -21.694 1.00 90.75 120 ALA A O 1
ATOM 977 N N . PRO A 1 121 ? -0.293 1.429 -19.598 1.00 92.94 121 PRO A N 1
ATOM 978 C CA . PRO A 1 121 ? 0.375 2.657 -20.012 1.00 92.94 121 PRO A CA 1
ATOM 979 C C . PRO A 1 121 ? 1.578 2.378 -20.920 1.00 92.94 121 PRO A C 1
ATOM 981 O O . PRO A 1 121 ? 2.346 1.437 -20.692 1.00 92.94 121 PRO A O 1
ATOM 984 N N . ALA A 1 122 ? 1.768 3.229 -21.927 1.00 91.69 122 ALA A N 1
ATOM 985 C CA . ALA A 1 122 ? 2.903 3.121 -22.834 1.00 91.69 122 ALA A CA 1
ATOM 986 C C . ALA A 1 122 ? 4.230 3.203 -22.060 1.00 91.69 122 ALA A C 1
ATOM 988 O O . ALA A 1 122 ? 4.402 4.054 -21.188 1.00 91.69 122 ALA A O 1
ATOM 989 N N . GLY A 1 123 ? 5.172 2.314 -22.375 1.00 93.56 123 GLY A N 1
ATOM 990 C CA . GLY A 1 123 ? 6.474 2.269 -21.707 1.00 93.56 123 GLY A CA 1
ATOM 991 C C . GLY A 1 123 ? 6.472 1.591 -20.331 1.00 93.56 123 GLY A C 1
ATOM 992 O O . GLY A 1 123 ? 7.539 1.481 -19.718 1.00 93.56 123 GLY A O 1
ATOM 993 N N . LEU A 1 124 ? 5.316 1.145 -19.806 1.00 96.06 124 LEU A N 1
ATOM 994 C CA . LEU A 1 124 ? 5.251 0.510 -18.484 1.00 96.06 124 LEU A CA 1
ATOM 995 C C . LEU A 1 124 ? 6.069 -0.781 -18.443 1.00 96.06 124 LEU A C 1
ATOM 997 O O . LEU A 1 124 ? 6.816 -0.998 -17.490 1.00 96.06 124 LEU A O 1
ATOM 1001 N N . ARG A 1 125 ? 5.946 -1.630 -19.468 1.00 96.44 125 ARG A N 1
ATOM 1002 C CA . ARG A 1 125 ? 6.651 -2.914 -19.523 1.00 96.44 125 ARG A CA 1
ATOM 1003 C C . ARG A 1 125 ? 8.162 -2.711 -19.538 1.00 96.44 125 ARG A C 1
ATOM 1005 O O . ARG A 1 125 ? 8.863 -3.356 -18.764 1.00 96.44 125 ARG A O 1
ATOM 1012 N N . GLU A 1 126 ? 8.659 -1.807 -20.372 1.00 97.25 126 GLU A N 1
ATOM 1013 C CA . GLU A 1 126 ? 10.082 -1.495 -20.498 1.00 97.25 126 GLU A CA 1
ATOM 1014 C C 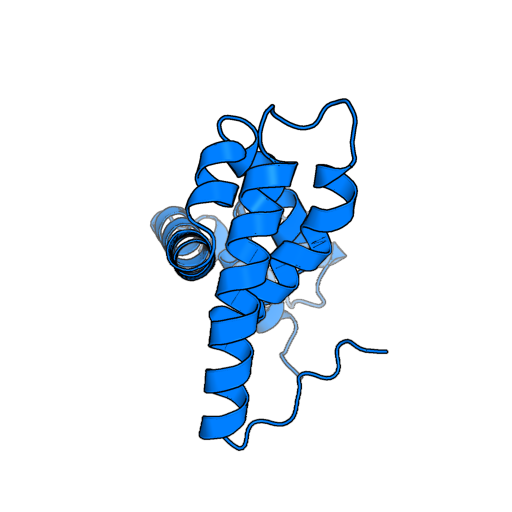. GLU A 1 126 ? 10.630 -0.899 -19.194 1.00 97.25 126 GLU A C 1
ATOM 1016 O O . GLU A 1 126 ? 11.679 -1.323 -18.700 1.00 97.25 126 GLU A O 1
ATOM 1021 N N . SER A 1 127 ? 9.886 0.035 -18.590 1.00 97.69 127 SER A N 1
ATOM 1022 C CA . SER A 1 127 ? 10.243 0.661 -17.310 1.00 97.69 127 SER A CA 1
ATOM 1023 C C . SER A 1 127 ? 10.310 -0.362 -16.175 1.00 97.69 127 SER A C 1
ATOM 1025 O O . SER A 1 127 ? 11.285 -0.390 -15.419 1.00 97.69 127 SER A O 1
ATOM 1027 N N . TRP A 1 128 ? 9.308 -1.241 -16.101 1.00 97.69 128 TRP A N 1
ATOM 1028 C CA . TRP A 1 128 ? 9.235 -2.322 -15.123 1.00 97.69 128 TRP A CA 1
ATOM 1029 C C . TRP A 1 128 ? 10.350 -3.352 -15.307 1.00 97.69 128 TRP A C 1
ATOM 1031 O O . TRP A 1 128 ? 10.977 -3.742 -14.325 1.00 97.69 128 TRP A O 1
ATOM 1041 N N . GLN A 1 129 ? 10.658 -3.762 -16.542 1.00 97.19 129 GLN A N 1
ATOM 1042 C CA . GLN A 1 129 ? 11.767 -4.682 -16.819 1.00 97.19 129 GLN A CA 1
ATOM 1043 C C . GLN A 1 129 ? 13.110 -4.092 -16.373 1.00 97.19 129 GLN A C 1
ATOM 1045 O O . GLN A 1 129 ? 13.905 -4.787 -15.735 1.00 97.19 129 GLN A O 1
ATOM 1050 N N . GLY A 1 130 ? 13.348 -2.811 -16.679 1.00 97.06 130 GLY A N 1
ATOM 1051 C CA . GLY A 1 130 ? 14.556 -2.099 -16.271 1.00 97.06 130 GLY A CA 1
ATOM 1052 C C . GLY A 1 130 ? 14.703 -2.034 -14.752 1.00 97.06 130 GLY A C 1
ATOM 1053 O O . GLY A 1 130 ? 15.720 -2.460 -14.211 1.00 97.06 130 GLY A O 1
ATOM 1054 N N . ASP A 1 131 ? 13.670 -1.565 -14.051 1.00 97.62 131 ASP A N 1
ATOM 1055 C CA . ASP A 1 131 ? 13.695 -1.466 -12.589 1.00 97.62 131 ASP A CA 1
ATOM 1056 C C . ASP A 1 131 ? 13.787 -2.822 -11.892 1.00 97.62 131 ASP A C 1
ATOM 1058 O O . ASP A 1 131 ? 14.536 -2.958 -10.925 1.00 97.62 131 ASP A O 1
ATOM 1062 N N . ARG A 1 132 ? 13.066 -3.840 -12.379 1.00 95.75 132 ARG A N 1
ATOM 1063 C CA . ARG A 1 132 ? 13.087 -5.188 -11.794 1.00 95.75 132 ARG A CA 1
ATOM 1064 C C . ARG A 1 132 ? 14.472 -5.818 -11.900 1.00 95.75 132 ARG A C 1
ATOM 1066 O O . ARG A 1 132 ? 14.909 -6.479 -10.961 1.00 95.75 132 ARG A O 1
ATOM 1073 N N . ARG A 1 133 ? 15.183 -5.609 -13.013 1.00 95.12 133 ARG A N 1
ATOM 1074 C CA . ARG A 1 133 ? 16.570 -6.071 -13.169 1.00 95.12 133 ARG A CA 1
ATOM 1075 C C . ARG A 1 133 ? 17.488 -5.416 -12.134 1.00 95.12 133 ARG A C 1
ATOM 1077 O O . ARG A 1 133 ? 18.144 -6.132 -11.381 1.00 95.12 133 ARG A O 1
ATOM 1084 N N . ASP A 1 134 ? 17.465 -4.088 -12.046 1.00 94.62 134 ASP A N 1
ATOM 1085 C CA . ASP A 1 134 ? 18.318 -3.325 -11.123 1.00 94.62 134 ASP A CA 1
ATOM 1086 C C . ASP A 1 134 ? 17.964 -3.615 -9.650 1.00 94.62 134 ASP A C 1
ATOM 1088 O O . ASP A 1 134 ? 18.801 -3.560 -8.747 1.00 94.62 134 ASP A O 1
ATOM 1092 N N . LEU A 1 135 ? 16.690 -3.899 -9.363 1.00 94.38 135 LEU A N 1
ATOM 1093 C CA . LEU A 1 135 ? 16.244 -4.335 -8.045 1.00 94.38 135 LEU A CA 1
ATOM 1094 C C . LEU A 1 135 ? 16.781 -5.725 -7.695 1.00 94.38 135 LEU A C 1
ATOM 1096 O O . LEU A 1 135 ? 17.273 -5.906 -6.586 1.00 94.38 135 LEU A O 1
ATOM 1100 N N . ARG A 1 136 ? 16.706 -6.698 -8.609 1.00 90.56 136 ARG A N 1
ATOM 1101 C CA . ARG A 1 136 ? 17.172 -8.071 -8.355 1.00 90.56 136 ARG A CA 1
ATOM 1102 C C . ARG A 1 136 ? 18.656 -8.136 -8.027 1.00 90.56 136 ARG A C 1
ATOM 1104 O O . ARG A 1 136 ? 19.033 -8.880 -7.129 1.00 90.56 136 ARG A O 1
ATOM 1111 N N . GLU A 1 137 ? 19.473 -7.323 -8.689 1.00 89.69 137 GLU A N 1
ATOM 1112 C CA . GLU A 1 137 ? 20.893 -7.187 -8.358 1.00 89.69 137 GLU A CA 1
ATOM 1113 C C . GLU A 1 137 ? 21.086 -6.692 -6.914 1.00 89.69 137 GLU A C 1
ATOM 1115 O O . GLU A 1 137 ? 21.779 -7.326 -6.118 1.00 89.69 137 GLU A O 1
ATOM 1120 N N . ARG A 1 138 ? 20.380 -5.621 -6.527 1.00 88.00 138 ARG A N 1
ATOM 1121 C CA . ARG A 1 138 ? 20.417 -5.074 -5.158 1.00 88.00 138 ARG A CA 1
ATOM 1122 C C . ARG A 1 138 ? 19.875 -6.044 -4.106 1.00 88.00 138 ARG A C 1
ATOM 1124 O O . ARG A 1 138 ? 20.422 -6.112 -3.010 1.00 88.00 138 ARG A O 1
ATOM 1131 N N . VAL A 1 139 ? 18.815 -6.792 -4.419 1.00 86.00 139 VAL A N 1
ATOM 1132 C CA . VAL A 1 139 ? 18.267 -7.842 -3.544 1.00 86.00 139 VAL A CA 1
ATOM 1133 C C . VAL A 1 139 ? 19.281 -8.968 -3.367 1.00 86.00 139 VAL A C 1
ATOM 1135 O O . VAL A 1 139 ? 19.467 -9.422 -2.244 1.00 86.00 139 VAL A O 1
ATOM 1138 N N . GLY A 1 140 ? 19.957 -9.389 -4.440 1.00 82.31 140 GLY A N 1
ATOM 1139 C CA . GLY A 1 140 ? 21.014 -10.399 -4.381 1.00 82.31 140 GLY A CA 1
ATOM 1140 C C . GLY A 1 140 ? 22.147 -9.990 -3.440 1.00 82.31 140 GLY A C 1
ATOM 1141 O O . GLY A 1 140 ? 22.500 -10.759 -2.549 1.00 82.31 140 GLY A O 1
ATOM 1142 N N . LEU A 1 141 ? 22.638 -8.752 -3.571 1.00 80.94 141 LEU A N 1
ATOM 1143 C CA . LEU A 1 141 ? 23.642 -8.183 -2.662 1.00 80.94 141 LEU A CA 1
ATOM 1144 C C . LEU A 1 141 ? 23.134 -8.126 -1.214 1.00 80.94 141 LEU A C 1
ATOM 1146 O O . LEU A 1 141 ? 23.800 -8.600 -0.301 1.00 80.94 141 LEU A O 1
ATOM 1150 N N . PHE A 1 142 ? 21.914 -7.623 -1.004 1.00 80.56 142 PHE A N 1
ATOM 1151 C CA . PHE A 1 142 ? 21.316 -7.545 0.328 1.00 80.56 142 PHE A CA 1
ATOM 1152 C C . PHE A 1 142 ? 21.200 -8.922 0.994 1.00 80.56 142 PHE A C 1
ATOM 1154 O O . PHE A 1 142 ? 21.533 -9.060 2.167 1.00 80.56 142 PHE A O 1
ATOM 1161 N N . LEU A 1 143 ? 20.734 -9.945 0.276 1.00 80.25 143 LEU A N 1
ATOM 1162 C CA . LEU A 1 143 ? 20.566 -11.289 0.833 1.00 80.25 143 LEU A CA 1
ATOM 1163 C C . LEU A 1 143 ? 21.912 -11.975 1.098 1.00 80.25 143 LEU A C 1
ATOM 1165 O O . LEU A 1 143 ? 22.027 -12.672 2.105 1.00 80.25 143 LEU A O 1
ATOM 1169 N N . ALA A 1 144 ? 22.925 -11.731 0.260 1.00 78.38 144 ALA A N 1
ATOM 1170 C CA . ALA A 1 144 ? 24.287 -12.207 0.494 1.00 78.38 144 ALA A CA 1
ATOM 1171 C C . ALA A 1 144 ? 24.896 -11.614 1.779 1.00 78.38 144 ALA A C 1
ATOM 1173 O O . ALA A 1 144 ? 25.523 -12.340 2.548 1.00 78.38 144 ALA A O 1
ATOM 1174 N N . ASP A 1 145 ? 24.646 -10.330 2.047 1.00 74.44 145 ASP A N 1
ATOM 1175 C CA . ASP A 1 145 ? 25.202 -9.630 3.211 1.00 74.44 145 ASP A CA 1
ATOM 1176 C C . ASP A 1 145 ? 24.415 -9.866 4.512 1.00 74.44 145 ASP A C 1
ATOM 1178 O O . ASP A 1 145 ? 24.960 -9.718 5.606 1.00 74.44 145 ASP A O 1
ATOM 1182 N N . SER A 1 146 ? 23.123 -10.206 4.432 1.00 64.69 146 SER A N 1
ATOM 1183 C CA . SER A 1 146 ? 22.234 -10.071 5.598 1.00 64.69 146 SER A CA 1
ATOM 1184 C C . SER A 1 146 ? 22.024 -11.333 6.441 1.00 64.69 146 SER A C 1
ATOM 1186 O O . SER A 1 146 ? 21.324 -11.250 7.446 1.00 64.69 146 SER A O 1
ATOM 1188 N N . ALA A 1 147 ? 22.555 -12.504 6.070 1.00 70.25 147 ALA A N 1
ATOM 1189 C CA . ALA A 1 147 ? 22.189 -13.796 6.690 1.00 70.25 147 ALA A CA 1
ATOM 1190 C C . ALA A 1 147 ? 20.655 -14.018 6.801 1.00 70.25 147 ALA A C 1
ATOM 1192 O O . ALA A 1 147 ? 20.178 -14.811 7.615 1.00 70.25 147 ALA A O 1
ATOM 1193 N N . ILE A 1 148 ? 19.870 -13.299 5.988 1.00 65.31 148 ILE A N 1
ATOM 1194 C CA . ILE A 1 148 ? 18.414 -13.397 5.941 1.00 65.31 148 ILE A CA 1
ATOM 1195 C C . ILE A 1 148 ? 18.088 -14.538 4.974 1.00 65.31 148 ILE A C 1
ATOM 1197 O O . ILE A 1 148 ? 18.517 -14.476 3.819 1.00 65.31 148 ILE A O 1
ATOM 1201 N N . PRO A 1 149 ? 17.336 -15.568 5.399 1.00 59.84 149 PRO A N 1
ATOM 1202 C CA . PRO A 1 149 ? 16.914 -16.626 4.493 1.00 59.84 149 PRO A CA 1
ATOM 1203 C C . PRO A 1 149 ? 16.110 -16.037 3.329 1.00 59.84 149 PRO A C 1
ATOM 1205 O O . PRO A 1 149 ? 15.331 -15.096 3.519 1.00 59.84 149 PRO A O 1
ATOM 1208 N N . LEU A 1 150 ? 16.310 -16.586 2.123 1.00 56.91 150 LEU A N 1
ATOM 1209 C CA . LEU A 1 150 ? 15.543 -16.207 0.935 1.00 56.91 150 LEU A CA 1
ATOM 1210 C C . LEU A 1 150 ? 14.046 -16.201 1.294 1.00 56.91 150 LEU A C 1
ATOM 1212 O O . LEU A 1 150 ? 13.567 -17.151 1.920 1.00 56.91 150 LEU A O 1
ATOM 1216 N N . PRO A 1 151 ? 13.302 -15.136 0.960 1.00 55.41 151 PRO A N 1
ATOM 1217 C CA . PRO A 1 151 ? 11.922 -15.044 1.395 1.00 55.41 151 PRO A CA 1
ATOM 1218 C C . PRO A 1 151 ? 11.093 -16.148 0.724 1.00 55.41 151 PRO A C 1
ATOM 1220 O O . PRO A 1 151 ? 11.123 -16.296 -0.493 1.00 55.41 151 PRO A O 1
ATOM 1223 N N . THR A 1 152 ? 10.361 -16.921 1.529 1.00 51.75 152 THR A N 1
ATOM 1224 C CA . THR A 1 152 ? 9.680 -18.181 1.167 1.00 51.75 152 THR A CA 1
ATOM 1225 C C . THR A 1 152 ? 8.398 -18.000 0.344 1.00 51.75 152 THR A C 1
ATOM 1227 O O . THR A 1 152 ? 7.475 -18.792 0.458 1.00 51.75 152 THR A O 1
ATOM 1230 N N . TRP A 1 153 ? 8.296 -16.966 -0.490 1.00 57.03 153 TRP A N 1
ATOM 1231 C CA . TRP A 1 153 ? 7.133 -16.761 -1.372 1.00 57.03 153 TRP A CA 1
ATOM 1232 C C . TRP A 1 153 ? 7.097 -17.737 -2.572 1.00 57.03 153 TRP A C 1
ATOM 1234 O O . TRP A 1 153 ? 6.294 -17.541 -3.477 1.00 57.03 153 TRP A O 1
ATOM 1244 N N . GLU A 1 154 ? 7.953 -18.766 -2.596 1.00 39.59 154 GLU A N 1
ATOM 1245 C CA . GLU A 1 154 ? 7.984 -19.849 -3.598 1.00 39.59 154 GLU A CA 1
ATOM 1246 C C . GLU A 1 154 ? 6.994 -20.997 -3.299 1.00 39.59 154 GLU A C 1
ATOM 1248 O O . GLU A 1 154 ? 7.075 -22.055 -3.921 1.00 39.59 154 GLU A O 1
ATOM 1253 N N . THR A 1 155 ? 6.043 -20.799 -2.382 1.00 35.47 155 THR A N 1
ATOM 1254 C CA . THR A 1 155 ? 4.927 -21.731 -2.136 1.00 35.47 155 THR A CA 1
ATOM 1255 C C . THR A 1 155 ? 3.595 -21.036 -2.298 1.00 35.47 155 THR A C 1
ATOM 1257 O O . THR A 1 155 ? 3.417 -20.003 -1.609 1.00 35.47 155 THR A O 1
#

Mean predicted aligned error: 5.96 Å

Secondary structure (DSSP, 8-state):
---HHHHHHHHHHH-HHHHHHHHH-TTHHHHH----HHHHHHHHHHHHSTHHHHHHHHHHHHHHHHHHHH-HHHHHHHGGGHHHHHHHHHHH--SPPSSHHHHHHHHHHHHHHHHT-TTSPTTHHHHHHHHHHHHHHHHHHHHHHH-PPPP-TT-

Foldseek 3Di:
DDAQLVVLLLLLLLDVPVLVVCQVPVVVSVVRHDDDPVSSVVSNCCSPDPCSVVSNVVNLCVLCVLQCVQQVLLCVQCPVVNVVLSNVVCVVPVDADPDSLVSNLSSLVVCVVVLVDPPGRPCNVVSSVVSNVSSVVVVVVCCVPPVDPDPPPVD

Sequence (155 aa):
MLNDFQQALAEITASPRLCVAVRRNPGLLAERYQLSEREQRQVLATANHPSMECTCSLYRANRLAPLVRNLPRTIAALTERLEPVLNDYWEAHPWPHRYGYLESERFCRWLEPLTADPAAPAGLRESWQGDRRDLRERVGLFLADSAIPLPTWET

Radius of gyration: 18.04 Å; Cα contacts (8 Å, |Δi|>4): 117; chains: 1; bounding box: 47×36×48 Å

pLDDT: mean 89.35, std 10.89, range [35.47, 97.81]